Protein AF-A0A934K0S2-F1 (afdb_monomer_lite)

InterPro domains:
  IPR015896 Tetrapyrrole biosynthesis, glutamyl-tRNA reductase, dimerisation domain [PF00745] (64-158)
  IPR036453 Glutamyl tRNA-reductase dimerization domain superfamily [SSF69075] (61-153)

Structure (mmCIF, N/CA/C/O backbone):
data_AF-A0A934K0S2-F1
#
_entry.id   AF-A0A934K0S2-F1
#
loop_
_atom_site.group_PDB
_atom_site.id
_atom_site.type_symbol
_atom_site.label_atom_id
_atom_site.label_alt_id
_atom_site.label_comp_id
_atom_site.label_asym_id
_atom_site.label_entity_id
_atom_site.label_seq_id
_atom_site.pdbx_PDB_ins_code
_atom_site.Cartn_x
_atom_site.Cartn_y
_atom_site.Cartn_z
_atom_site.occupancy
_atom_site.B_iso_or_equiv
_atom_site.auth_seq_id
_atom_site.auth_comp_id
_atom_site.auth_asym_id
_atom_site.auth_atom_id
_atom_site.pdbx_PDB_model_num
ATOM 1 N N . ALA A 1 1 ? 35.661 10.945 -42.249 1.00 83.00 1 ALA A N 1
ATOM 2 C CA . ALA A 1 1 ? 34.841 11.729 -41.299 1.00 83.00 1 ALA A CA 1
ATOM 3 C C . ALA A 1 1 ? 33.508 11.008 -41.119 1.00 83.00 1 ALA A C 1
ATOM 5 O O . ALA A 1 1 ? 33.129 10.305 -42.045 1.00 83.00 1 ALA A O 1
ATOM 6 N N . VAL A 1 2 ? 32.847 11.139 -39.966 1.00 90.00 2 VAL A N 1
ATOM 7 C CA . VAL A 1 2 ? 31.507 10.581 -39.684 1.00 90.00 2 VAL A CA 1
ATOM 8 C C . VAL A 1 2 ? 30.631 11.736 -39.205 1.00 90.00 2 VAL A C 1
ATOM 10 O O . VAL A 1 2 ? 31.098 12.535 -38.392 1.00 90.00 2 VAL A O 1
ATOM 13 N N . ALA A 1 3 ? 29.408 11.851 -39.716 1.00 91.75 3 ALA A N 1
ATOM 14 C CA . ALA A 1 3 ? 28.423 12.797 -39.199 1.00 91.75 3 ALA A CA 1
ATOM 15 C C . ALA A 1 3 ? 27.593 12.124 -38.098 1.00 91.75 3 ALA A C 1
ATOM 17 O O . ALA A 1 3 ? 27.203 10.968 -38.243 1.00 91.75 3 ALA A O 1
ATOM 18 N N . VAL A 1 4 ? 27.330 12.834 -37.000 1.00 93.06 4 VAL A N 1
ATOM 19 C CA . VAL A 1 4 ? 26.515 12.321 -35.890 1.00 93.06 4 VAL A CA 1
ATOM 20 C C . VAL A 1 4 ? 25.289 13.209 -35.729 1.00 93.06 4 VAL A C 1
ATOM 22 O O . VAL A 1 4 ? 25.426 14.389 -35.406 1.00 93.06 4 VAL A O 1
ATOM 25 N N . ALA A 1 5 ? 24.106 12.647 -35.961 1.00 91.75 5 ALA A N 1
ATOM 26 C CA . ALA A 1 5 ? 22.844 13.322 -35.704 1.00 91.75 5 ALA A CA 1
ATOM 27 C C . ALA A 1 5 ? 22.455 13.125 -34.230 1.00 91.75 5 ALA A C 1
ATOM 29 O O . ALA A 1 5 ? 22.412 12.000 -33.733 1.00 91.75 5 ALA A O 1
ATOM 30 N N . LEU A 1 6 ? 22.230 14.233 -33.517 1.00 90.06 6 LEU A N 1
ATOM 31 C CA . LEU A 1 6 ? 21.911 14.239 -32.081 1.00 90.06 6 LEU A CA 1
ATOM 32 C C . LEU A 1 6 ? 20.483 14.724 -31.796 1.00 90.06 6 LEU A C 1
ATOM 34 O O . LEU A 1 6 ? 19.894 14.333 -30.791 1.00 90.06 6 LEU A O 1
ATOM 38 N N . SER A 1 7 ? 19.928 15.580 -32.657 1.00 88.38 7 SER A N 1
ATOM 39 C CA . SER A 1 7 ? 18.577 16.132 -32.537 1.00 88.38 7 SER A CA 1
ATOM 40 C C . SER A 1 7 ? 18.158 16.863 -33.818 1.00 88.38 7 SER A C 1
ATOM 42 O O . SER A 1 7 ? 19.013 17.192 -34.644 1.00 88.38 7 SER A O 1
ATOM 44 N N . ALA A 1 8 ? 16.854 17.167 -33.900 1.00 84.69 8 ALA A N 1
ATOM 45 C CA . ALA A 1 8 ? 16.163 17.904 -34.964 1.00 84.69 8 ALA A CA 1
ATOM 46 C C . ALA A 1 8 ? 16.193 17.225 -36.348 1.00 84.69 8 ALA A C 1
ATOM 48 O O . ALA A 1 8 ? 17.196 16.622 -36.717 1.00 84.69 8 ALA A O 1
ATOM 49 N N . PRO A 1 9 ? 15.105 17.307 -37.132 1.00 83.12 9 PRO A N 1
ATOM 50 C CA . PRO A 1 9 ? 15.057 16.637 -38.419 1.00 83.12 9 PRO A CA 1
ATOM 51 C C . PRO A 1 9 ? 16.017 17.308 -39.408 1.00 83.12 9 PRO A C 1
ATOM 53 O O . PRO A 1 9 ? 16.020 18.527 -39.560 1.00 83.12 9 PRO A O 1
ATOM 56 N N . TRP A 1 10 ? 16.841 16.512 -40.082 1.00 86.62 10 TRP A N 1
ATOM 57 C CA . TRP A 1 10 ? 17.789 16.965 -41.102 1.00 86.62 10 TRP A CA 1
ATOM 58 C C . TRP A 1 10 ? 17.121 16.966 -42.486 1.00 86.62 10 TRP A C 1
ATOM 60 O O . TRP A 1 10 ? 17.553 16.268 -43.408 1.00 86.62 10 TRP A O 1
ATOM 70 N N . GLU A 1 11 ? 16.015 17.701 -42.623 1.00 80.94 11 GLU A N 1
ATOM 71 C CA . GLU A 1 11 ? 15.184 17.702 -43.838 1.00 80.94 11 GLU A CA 1
ATOM 72 C C . GLU A 1 11 ? 15.934 18.259 -45.057 1.00 80.94 11 GLU A C 1
ATOM 74 O O . GLU A 1 11 ? 15.735 17.798 -46.184 1.00 80.94 11 GLU A O 1
ATOM 79 N N . GLU A 1 12 ? 16.871 19.189 -44.844 1.00 77.00 12 GLU A N 1
ATOM 80 C CA . GLU A 1 12 ? 17.641 19.826 -45.916 1.00 77.00 12 GLU A CA 1
ATOM 81 C C . GLU A 1 12 ? 18.621 18.867 -46.620 1.00 77.00 12 GLU A C 1
ATOM 83 O O . GLU A 1 12 ? 19.156 19.188 -47.686 1.00 77.00 12 GLU A O 1
ATOM 88 N N . LEU A 1 13 ? 18.851 17.671 -46.065 1.00 72.88 13 LEU A N 1
ATOM 89 C CA . LEU A 1 13 ? 19.814 16.696 -46.586 1.00 72.88 13 LEU A CA 1
ATOM 90 C C . LEU A 1 13 ? 19.263 15.773 -47.677 1.00 72.88 13 LEU A C 1
ATOM 92 O O . LEU A 1 13 ? 20.045 15.060 -48.312 1.00 72.88 13 LEU A O 1
ATOM 96 N N . GLY A 1 14 ? 17.953 15.813 -47.947 1.00 67.19 14 GLY A N 1
ATOM 97 C CA . GLY A 1 14 ? 17.271 14.939 -48.914 1.00 67.19 14 GLY A CA 1
ATOM 98 C C . GLY A 1 14 ? 17.939 14.849 -50.293 1.00 67.19 14 GLY A C 1
ATOM 99 O O . GLY A 1 14 ? 17.992 13.779 -50.892 1.00 67.19 14 GLY A O 1
ATOM 100 N N . SER A 1 15 ? 18.506 15.953 -50.789 1.00 67.19 15 SER A N 1
ATOM 101 C CA . SER A 1 15 ? 19.149 16.023 -52.114 1.00 67.19 15 SER A CA 1
ATOM 102 C C . SER A 1 15 ? 20.645 15.669 -52.124 1.00 67.19 15 SER A C 1
ATOM 104 O O . SER A 1 15 ? 21.253 15.601 -53.192 1.00 67.19 15 SER A O 1
ATOM 106 N N . GLN A 1 16 ? 21.260 15.456 -50.954 1.00 71.06 16 GLN A N 1
ATOM 107 C CA . GLN A 1 16 ? 22.719 15.378 -50.789 1.00 71.06 16 GLN A CA 1
ATOM 108 C C . GLN A 1 16 ? 23.225 13.992 -50.367 1.00 71.06 16 GLN A C 1
ATOM 110 O O . GLN A 1 16 ? 24.434 13.833 -50.211 1.00 71.06 16 GLN A O 1
ATOM 115 N N . ALA A 1 17 ? 22.349 12.989 -50.222 1.00 67.12 17 ALA A N 1
ATOM 116 C CA . ALA A 1 17 ? 22.684 11.679 -49.649 1.00 67.12 17 ALA A CA 1
ATOM 117 C C . ALA A 1 17 ? 23.948 11.025 -50.248 1.00 67.12 17 ALA A C 1
ATOM 119 O O . ALA A 1 17 ? 24.794 10.545 -49.503 1.00 67.12 17 ALA A O 1
ATOM 120 N N . GLY A 1 18 ? 24.155 11.102 -51.570 1.00 69.00 18 GLY A N 1
ATOM 121 C CA . GLY A 1 18 ? 25.344 10.542 -52.238 1.00 69.00 18 GLY A CA 1
ATOM 122 C C . GLY A 1 18 ? 26.671 11.284 -51.991 1.00 69.00 18 GLY A C 1
ATOM 123 O O . GLY A 1 18 ? 27.707 10.862 -52.498 1.00 69.00 18 GLY A O 1
ATOM 124 N N . ARG A 1 19 ? 26.656 12.409 -51.265 1.00 80.00 19 ARG A N 1
ATOM 125 C CA . ARG A 1 19 ? 27.841 13.218 -50.912 1.00 80.00 19 ARG A CA 1
ATOM 126 C C . ARG A 1 19 ? 28.077 13.292 -49.405 1.00 80.00 19 ARG A C 1
ATOM 128 O O . ARG A 1 19 ? 29.057 13.909 -48.982 1.00 80.00 19 ARG A O 1
ATOM 135 N N . LEU A 1 20 ? 27.180 12.716 -48.605 1.00 84.38 20 LEU A N 1
ATOM 136 C CA . LEU A 1 20 ? 27.322 12.704 -47.158 1.00 84.38 20 LEU A CA 1
ATOM 137 C C . LEU A 1 20 ? 28.401 11.690 -46.748 1.00 84.38 20 LEU A C 1
ATOM 139 O O . LEU A 1 20 ? 28.524 10.633 -47.367 1.00 84.38 20 LEU A O 1
ATOM 143 N N . PRO A 1 21 ? 29.197 11.988 -45.708 1.00 91.06 21 PRO A N 1
ATOM 144 C CA . PRO A 1 21 ? 29.976 10.953 -45.039 1.00 91.06 21 PRO A CA 1
ATOM 145 C C . PRO A 1 21 ? 29.035 9.930 -44.375 1.00 91.06 21 PRO A C 1
ATOM 147 O O . PRO A 1 21 ? 27.853 10.232 -44.201 1.00 91.06 21 PRO A O 1
ATOM 150 N N . PRO A 1 22 ? 29.548 8.775 -43.910 1.00 93.06 22 PRO A N 1
ATOM 151 C CA . PRO A 1 22 ? 28.773 7.875 -43.063 1.00 93.06 22 PRO A CA 1
ATOM 152 C C . PRO A 1 22 ? 28.112 8.618 -41.898 1.00 93.06 22 PRO A C 1
ATOM 154 O O . PRO A 1 22 ? 28.732 9.500 -41.288 1.00 93.06 22 PRO A O 1
ATOM 157 N N . VAL A 1 23 ? 26.860 8.268 -41.604 1.00 92.88 23 VAL A N 1
ATOM 158 C CA . VAL A 1 23 ? 26.008 8.968 -40.636 1.00 92.88 23 VAL A CA 1
ATOM 159 C C . VAL A 1 23 ? 25.606 8.026 -39.510 1.00 92.88 23 VAL A C 1
ATOM 161 O O . VAL A 1 23 ? 25.027 6.969 -39.756 1.00 92.88 23 VAL A O 1
ATOM 164 N N . ALA A 1 24 ? 25.869 8.431 -38.269 1.00 94.06 24 ALA A N 1
ATOM 165 C CA . ALA A 1 24 ? 25.317 7.795 -37.081 1.00 94.06 24 ALA A CA 1
ATOM 166 C C . ALA A 1 24 ? 24.179 8.651 -36.512 1.00 94.06 24 ALA A C 1
ATOM 168 O O . ALA A 1 24 ? 24.398 9.818 -36.190 1.00 94.06 24 ALA A O 1
ATOM 169 N N . ASP A 1 25 ? 22.981 8.090 -36.373 1.00 93.81 25 ASP A N 1
ATOM 170 C CA . ASP A 1 25 ? 21.845 8.777 -35.754 1.00 93.81 25 ASP A CA 1
ATOM 171 C C . ASP A 1 25 ? 21.639 8.274 -34.319 1.00 93.81 25 ASP A C 1
ATOM 173 O O . ASP A 1 25 ? 21.303 7.108 -34.101 1.00 93.81 25 ASP A O 1
ATOM 177 N N . LEU A 1 26 ? 21.882 9.159 -33.345 1.00 92.62 26 LEU A N 1
ATOM 178 C CA . LEU A 1 26 ? 21.748 8.915 -31.904 1.00 92.62 26 LEU A CA 1
ATOM 179 C C . LEU A 1 26 ? 20.522 9.611 -31.295 1.00 92.62 26 LEU A C 1
ATOM 181 O O . LEU A 1 26 ? 20.430 9.739 -30.072 1.00 92.62 26 LEU A O 1
ATOM 185 N N . SER A 1 27 ? 19.603 10.103 -32.122 1.00 91.94 27 SER A N 1
ATOM 186 C CA . SER A 1 27 ? 18.439 10.863 -31.671 1.00 91.94 27 SER A CA 1
ATOM 187 C C . SER A 1 27 ? 17.199 9.990 -31.434 1.00 91.94 27 SER A C 1
ATOM 189 O O . SER A 1 27 ? 17.020 8.928 -32.031 1.00 91.94 27 SER A O 1
ATOM 191 N N . SER A 1 28 ? 16.327 10.446 -30.531 1.00 89.75 28 SER A N 1
ATOM 192 C CA . SER A 1 28 ? 14.998 9.875 -30.299 1.00 89.75 28 SER A CA 1
ATOM 193 C C . SER A 1 28 ? 13.995 11.019 -30.092 1.00 89.75 28 SER A C 1
ATOM 195 O O . SER A 1 28 ? 14.102 11.728 -29.084 1.00 89.75 28 SER A O 1
ATOM 197 N N . PRO A 1 29 ? 13.051 11.255 -31.030 1.00 90.19 29 PRO A N 1
ATOM 198 C CA . PRO A 1 29 ? 12.845 10.538 -32.300 1.00 90.19 29 PRO A CA 1
ATOM 199 C C . PRO A 1 29 ? 13.988 10.759 -33.310 1.00 90.19 29 PRO A C 1
ATOM 201 O O . PRO A 1 29 ? 14.761 11.700 -33.152 1.00 90.19 29 PRO A O 1
ATOM 204 N N . ALA A 1 30 ? 14.069 9.901 -34.337 1.00 91.38 30 ALA A N 1
ATOM 205 C CA . ALA A 1 30 ? 15.118 9.947 -35.360 1.00 91.38 30 ALA A CA 1
ATOM 206 C C . ALA A 1 30 ? 15.170 11.303 -36.090 1.00 91.38 30 ALA A C 1
ATOM 208 O O . ALA A 1 30 ? 14.145 11.852 -36.500 1.00 91.38 30 ALA A O 1
ATOM 209 N N . ALA A 1 31 ? 16.383 11.815 -36.261 1.00 93.12 31 ALA A N 1
ATOM 210 C CA . ALA A 1 31 ? 16.706 13.098 -36.865 1.00 93.12 31 ALA A CA 1
ATOM 211 C C . ALA A 1 31 ? 16.935 12.947 -38.369 1.00 93.12 31 ALA A C 1
ATOM 213 O O . ALA A 1 31 ? 16.616 13.848 -39.141 1.00 93.12 31 ALA A O 1
ATOM 214 N N . VAL A 1 32 ? 17.476 11.811 -38.810 1.00 91.56 32 VAL A N 1
ATOM 215 C CA . VAL A 1 32 ? 17.698 11.545 -40.232 1.00 91.56 32 VAL A CA 1
ATOM 216 C C . VAL A 1 32 ? 16.401 11.019 -40.859 1.00 91.56 32 VAL A C 1
ATOM 218 O O . VAL A 1 32 ? 15.924 9.955 -40.456 1.00 91.56 32 VAL A O 1
ATOM 221 N N . PRO A 1 33 ? 15.824 11.709 -41.863 1.00 90.62 33 PRO A N 1
ATOM 222 C CA . PRO A 1 33 ? 14.613 11.238 -42.531 1.00 90.62 33 PRO A CA 1
ATOM 223 C C . PRO A 1 33 ? 14.815 9.875 -43.211 1.00 90.62 33 PRO A C 1
ATOM 225 O O . PRO A 1 33 ? 15.877 9.621 -43.781 1.00 90.62 33 PRO A O 1
ATOM 228 N N . GLU A 1 34 ? 13.776 9.032 -43.237 1.00 90.00 34 GLU A N 1
ATOM 229 C CA . GLU A 1 34 ? 13.808 7.695 -43.864 1.00 90.00 34 GLU A CA 1
ATOM 230 C C . GLU A 1 34 ? 14.349 7.703 -45.311 1.00 90.00 34 GLU A C 1
ATOM 232 O O . GLU A 1 34 ? 15.208 6.876 -45.620 1.00 90.00 34 GLU A O 1
ATOM 237 N N . PRO A 1 35 ? 13.969 8.648 -46.199 1.00 89.44 35 PRO A N 1
ATOM 238 C CA . PRO A 1 35 ? 14.525 8.669 -47.553 1.00 89.44 35 PRO A CA 1
ATOM 239 C C . PRO A 1 35 ? 16.046 8.879 -47.578 1.00 89.44 35 PRO A C 1
ATOM 241 O O . PRO A 1 35 ? 16.729 8.360 -48.460 1.00 89.44 35 PRO A O 1
ATOM 244 N N . VAL A 1 36 ? 16.587 9.628 -46.610 1.00 89.31 36 VAL A N 1
ATOM 245 C CA . VAL A 1 36 ? 18.025 9.907 -46.494 1.00 89.31 36 VAL A CA 1
ATOM 246 C C . VAL A 1 36 ? 18.757 8.698 -45.919 1.00 89.31 36 VAL A C 1
ATOM 248 O O . VAL A 1 36 ? 19.786 8.302 -46.463 1.00 89.31 36 VAL A O 1
ATOM 251 N N . SER A 1 37 ? 18.227 8.075 -44.863 1.00 90.00 37 SER A N 1
ATOM 252 C CA . SER A 1 37 ? 18.841 6.879 -44.273 1.00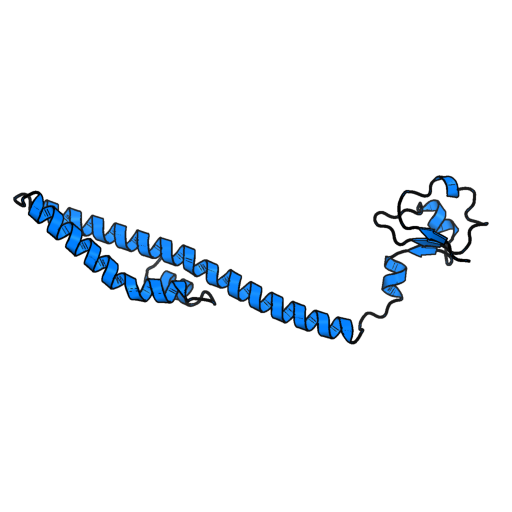 90.00 37 SER A CA 1
ATOM 253 C C . SER A 1 37 ? 18.804 5.682 -45.228 1.00 90.00 37 SER A C 1
ATOM 255 O O . SER A 1 37 ? 19.804 4.976 -45.357 1.00 90.00 37 SER A O 1
ATOM 257 N N . ALA A 1 38 ? 17.715 5.503 -45.982 1.00 89.75 38 ALA A N 1
ATOM 258 C CA . ALA A 1 38 ? 17.610 4.480 -47.021 1.00 89.75 38 ALA A CA 1
ATOM 259 C C . ALA A 1 38 ? 18.625 4.695 -48.156 1.00 89.75 38 ALA A C 1
ATOM 261 O O . ALA A 1 38 ? 19.243 3.736 -48.618 1.00 89.75 38 ALA A O 1
ATOM 262 N N . ALA A 1 39 ? 18.834 5.947 -48.581 1.00 89.56 39 ALA A N 1
ATOM 263 C CA . ALA A 1 39 ? 19.814 6.288 -49.612 1.00 89.56 39 ALA A CA 1
ATOM 264 C C . ALA A 1 39 ? 21.270 6.081 -49.155 1.00 89.56 39 ALA A C 1
ATOM 266 O O . ALA A 1 39 ? 22.122 5.745 -49.975 1.00 89.56 39 ALA A O 1
ATOM 267 N N . LEU A 1 40 ? 21.552 6.260 -47.862 1.00 89.81 40 LEU A N 1
ATOM 268 C CA . LEU A 1 40 ? 22.861 5.984 -47.258 1.00 89.81 40 LEU A CA 1
ATOM 269 C C . LEU A 1 40 ? 23.136 4.479 -47.098 1.00 89.81 40 LEU A C 1
ATOM 271 O O . LEU A 1 40 ? 24.292 4.059 -47.111 1.00 89.81 40 LEU A O 1
ATOM 275 N N . GLY A 1 41 ? 22.098 3.650 -46.958 1.00 89.75 41 GLY A N 1
ATOM 276 C CA . GLY A 1 41 ? 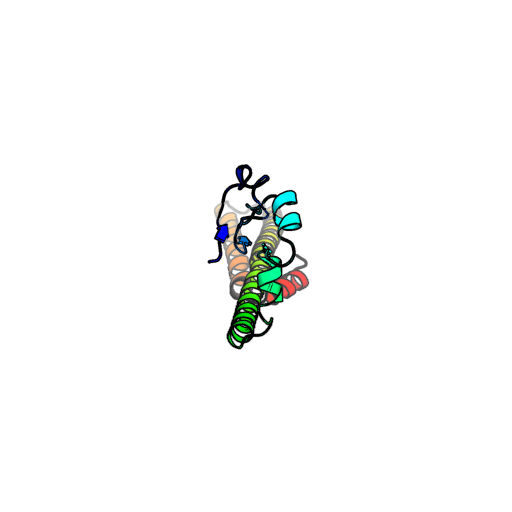22.227 2.194 -46.898 1.00 89.75 41 GLY A CA 1
ATOM 277 C C 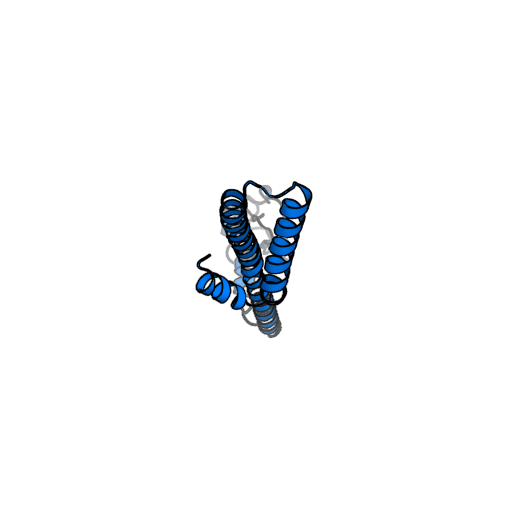. GLY A 1 41 ? 23.205 1.728 -45.812 1.00 89.75 41 GLY A C 1
ATOM 278 O O . GLY A 1 41 ? 22.991 1.966 -44.626 1.00 89.75 41 GLY A O 1
ATOM 279 N N . GLY A 1 42 ? 24.291 1.057 -46.215 1.00 89.06 42 GLY A N 1
ATOM 280 C CA . GLY A 1 42 ? 25.315 0.536 -45.297 1.00 89.06 42 GLY A CA 1
ATOM 281 C C . GLY A 1 42 ? 26.151 1.604 -44.576 1.00 89.06 42 GLY A C 1
ATOM 282 O O . GLY A 1 42 ? 26.808 1.279 -43.586 1.00 89.06 42 GLY A O 1
ATOM 283 N N . ASP A 1 43 ? 26.101 2.856 -45.040 1.00 91.88 43 ASP A N 1
ATOM 284 C CA . ASP A 1 43 ? 26.790 4.001 -44.435 1.00 91.88 43 ASP A CA 1
ATOM 285 C C . ASP A 1 43 ? 25.934 4.724 -43.379 1.00 91.88 43 ASP A C 1
ATOM 287 O O . ASP A 1 43 ? 26.385 5.699 -42.773 1.00 91.88 43 ASP A O 1
ATOM 291 N N . PHE A 1 44 ? 24.714 4.243 -43.124 1.00 92.69 44 PHE A N 1
ATOM 292 C CA . PHE A 1 44 ? 23.850 4.719 -42.050 1.00 92.69 44 PHE A CA 1
ATOM 293 C C . PHE A 1 44 ? 23.869 3.774 -40.843 1.00 92.69 44 PHE A C 1
ATOM 295 O O . PHE A 1 44 ? 23.826 2.550 -40.979 1.00 92.69 44 PHE A O 1
ATOM 302 N N . LEU A 1 45 ? 23.888 4.345 -39.638 1.00 94.06 45 LEU A N 1
ATOM 303 C CA . LEU A 1 45 ? 23.839 3.595 -38.389 1.00 94.06 45 LEU A CA 1
ATOM 304 C C . LEU A 1 45 ? 22.959 4.301 -37.345 1.00 94.06 45 LEU A C 1
ATOM 306 O O . LEU A 1 45 ? 23.386 5.260 -36.711 1.00 94.06 45 LEU A O 1
ATOM 310 N N . GLY A 1 46 ? 21.740 3.805 -37.137 1.00 93.06 46 GLY A N 1
ATOM 311 C CA . GLY A 1 46 ? 20.861 4.275 -36.058 1.00 93.06 46 GLY A CA 1
ATOM 312 C C . GLY A 1 46 ? 21.161 3.638 -34.693 1.00 93.06 46 GLY A C 1
ATOM 313 O O . GLY A 1 46 ? 21.946 2.689 -34.598 1.00 93.06 46 GLY A O 1
ATOM 314 N N . ILE A 1 47 ? 20.471 4.115 -33.648 1.00 88.94 47 ILE A N 1
ATOM 315 C CA . ILE A 1 47 ? 20.536 3.589 -32.267 1.00 88.94 47 ILE A CA 1
ATOM 316 C C . ILE A 1 47 ? 20.348 2.065 -32.221 1.00 88.94 47 ILE A C 1
ATOM 318 O O . ILE A 1 47 ? 21.152 1.372 -31.598 1.00 88.94 47 ILE A O 1
ATOM 322 N N . ASP A 1 48 ? 19.346 1.519 -32.913 1.00 88.00 48 ASP A N 1
ATOM 323 C CA . ASP A 1 48 ? 19.085 0.070 -32.910 1.00 88.00 48 ASP A CA 1
ATOM 324 C C . ASP A 1 48 ? 20.229 -0.723 -33.562 1.00 88.00 48 ASP A C 1
ATOM 326 O O . ASP A 1 48 ? 20.629 -1.786 -33.083 1.00 88.00 48 ASP A O 1
ATOM 330 N N . GLY A 1 49 ? 20.821 -0.174 -34.627 1.00 89.06 49 GLY A N 1
ATOM 331 C CA . GLY A 1 49 ? 21.994 -0.754 -35.280 1.00 89.06 49 GLY A CA 1
ATOM 332 C C . GLY A 1 49 ? 23.246 -0.704 -34.397 1.00 89.06 49 GLY A C 1
ATOM 333 O O . GLY A 1 49 ? 24.050 -1.637 -34.410 1.00 89.06 49 GLY A O 1
ATOM 334 N N . LEU A 1 50 ? 23.407 0.356 -33.597 1.00 86.06 50 LEU A N 1
ATOM 335 C CA . LEU A 1 50 ? 24.455 0.452 -32.572 1.00 86.06 50 LEU A CA 1
ATOM 336 C C . LEU A 1 50 ? 24.252 -0.565 -31.456 1.00 86.06 50 LEU A C 1
ATOM 338 O O . LEU A 1 50 ? 25.219 -1.199 -31.023 1.00 86.06 50 LEU A O 1
ATOM 342 N N . TYR A 1 51 ? 23.008 -0.742 -31.015 1.00 84.00 51 TYR A N 1
ATOM 343 C CA . TYR A 1 51 ? 22.660 -1.723 -30.001 1.00 84.00 51 TYR A CA 1
ATOM 344 C C . TYR A 1 51 ? 22.975 -3.142 -30.483 1.00 84.00 51 TYR A C 1
ATOM 346 O O . TYR A 1 51 ? 23.697 -3.857 -29.802 1.00 84.00 51 TYR A O 1
ATOM 354 N N . GLY A 1 52 ? 22.565 -3.519 -31.700 1.00 84.81 52 GLY A N 1
ATOM 355 C CA . GLY A 1 52 ? 22.850 -4.849 -32.258 1.00 84.81 52 GLY A CA 1
ATOM 356 C C . GLY A 1 52 ? 24.342 -5.160 -32.459 1.00 84.81 52 GLY A C 1
ATOM 357 O O . GLY A 1 52 ? 24.725 -6.326 -32.530 1.00 84.81 52 GLY A O 1
ATOM 358 N N . ARG A 1 53 ? 25.199 -4.131 -32.541 1.00 82.88 53 ARG A N 1
ATOM 359 C CA . ARG A 1 53 ? 26.667 -4.267 -32.617 1.00 82.88 53 ARG A CA 1
ATOM 360 C C . ARG A 1 53 ? 27.344 -4.303 -31.249 1.00 82.88 53 ARG A C 1
ATOM 362 O O . ARG A 1 53 ? 28.453 -4.820 -31.127 1.00 82.88 53 ARG A O 1
ATOM 369 N N . SER A 1 54 ? 26.699 -3.741 -30.235 1.00 75.00 54 SER A N 1
ATOM 370 C CA . SER A 1 54 ? 27.149 -3.802 -28.851 1.00 75.00 54 SER A CA 1
ATOM 371 C C . SER A 1 54 ? 26.769 -5.173 -28.295 1.00 75.00 54 SER A C 1
ATOM 373 O O . SER A 1 54 ? 25.592 -5.470 -28.132 1.00 75.00 54 SER A O 1
ATOM 375 N N . GLY A 1 55 ? 27.747 -6.049 -28.047 1.00 69.81 55 GLY A N 1
ATOM 376 C CA . GLY A 1 55 ? 27.468 -7.366 -27.462 1.00 69.81 55 GLY A CA 1
ATOM 377 C C . GLY A 1 55 ? 26.623 -7.250 -26.183 1.00 69.81 55 GLY A C 1
ATOM 378 O O . GLY A 1 55 ? 26.830 -6.337 -25.383 1.00 69.81 55 GLY A O 1
ATOM 379 N N . SER A 1 56 ? 25.663 -8.162 -26.006 1.00 67.06 56 SER A N 1
ATOM 380 C CA . SER A 1 56 ? 24.606 -8.050 -24.989 1.00 67.06 56 SER A CA 1
ATOM 381 C C . SER A 1 56 ? 25.078 -8.252 -23.547 1.00 67.06 56 SER A C 1
ATOM 383 O O . SER A 1 56 ? 24.387 -7.844 -22.618 1.00 67.06 56 SER A O 1
ATOM 385 N N . GLU A 1 57 ? 26.242 -8.865 -23.334 1.00 69.19 57 GLU A N 1
ATOM 386 C CA . GLU A 1 57 ? 26.679 -9.295 -22.005 1.00 69.19 57 GLU A CA 1
ATOM 387 C C . GLU A 1 57 ? 28.078 -8.793 -21.683 1.00 69.19 57 GLU A C 1
ATOM 389 O O . GLU A 1 57 ? 29.101 -9.437 -21.913 1.00 69.19 57 GLU A O 1
ATOM 394 N N . THR A 1 58 ? 28.124 -7.608 -21.100 1.00 82.00 58 THR A N 1
ATOM 395 C CA . THR A 1 58 ? 29.319 -7.147 -20.411 1.00 82.00 58 THR A CA 1
ATOM 396 C C . THR A 1 58 ? 29.294 -7.643 -18.957 1.00 82.00 58 THR A C 1
ATOM 398 O O . THR A 1 58 ? 28.226 -7.764 -18.349 1.00 82.00 58 THR A O 1
ATOM 401 N N . PRO A 1 59 ? 30.457 -7.826 -18.308 1.00 86.81 59 PRO A N 1
ATOM 402 C CA . PRO A 1 59 ? 30.510 -8.070 -16.865 1.00 86.81 59 PRO A CA 1
ATOM 403 C C . PRO A 1 59 ? 29.847 -6.959 -16.030 1.00 86.81 59 PRO A C 1
ATOM 405 O O . PRO A 1 59 ? 29.461 -7.178 -14.883 1.00 86.81 59 PRO A O 1
ATOM 408 N N . TRP A 1 60 ? 29.726 -5.742 -16.578 1.00 87.00 60 TRP A N 1
ATOM 409 C CA . TRP A 1 60 ? 28.980 -4.667 -15.927 1.00 87.00 60 TRP A CA 1
ATOM 410 C C . TRP A 1 60 ? 27.469 -4.925 -15.982 1.00 87.00 60 TRP A C 1
ATOM 412 O O . TRP A 1 60 ? 26.818 -4.737 -14.960 1.00 87.00 60 TRP A O 1
ATOM 422 N N . ALA A 1 61 ? 26.933 -5.396 -17.115 1.00 86.81 61 ALA A N 1
ATOM 423 C CA . ALA A 1 61 ? 25.504 -5.642 -17.295 1.00 86.81 61 ALA A CA 1
ATOM 424 C C . ALA A 1 61 ? 25.014 -6.748 -16.358 1.00 86.81 61 ALA A C 1
ATOM 426 O O . ALA A 1 61 ? 23.994 -6.583 -15.698 1.00 86.81 61 ALA A O 1
ATOM 427 N N . VAL A 1 62 ? 25.802 -7.818 -16.203 1.00 89.12 62 VAL A N 1
ATOM 428 C CA . VAL A 1 62 ? 25.506 -8.904 -15.252 1.00 89.12 62 VAL A CA 1
ATOM 429 C C . VAL A 1 62 ? 25.454 -8.386 -13.811 1.00 89.12 62 VAL A C 1
ATOM 431 O O . VAL A 1 62 ? 24.517 -8.684 -13.075 1.00 89.12 62 VAL A O 1
ATOM 434 N N . ARG A 1 63 ? 26.432 -7.565 -13.399 1.00 91.69 63 ARG A N 1
ATOM 435 C CA . ARG A 1 63 ? 26.440 -6.970 -12.050 1.00 91.69 63 ARG A CA 1
ATOM 436 C C . ARG A 1 63 ? 25.282 -5.999 -11.832 1.00 91.69 63 ARG A C 1
ATOM 438 O O . ARG A 1 63 ? 24.687 -6.005 -10.761 1.00 91.69 63 ARG A O 1
ATOM 445 N N . ALA A 1 64 ? 24.960 -5.182 -12.833 1.00 91.81 64 ALA A N 1
ATOM 446 C CA . ALA A 1 64 ? 23.830 -4.262 -12.771 1.00 91.81 64 ALA A CA 1
ATOM 447 C C . ALA A 1 64 ? 22.499 -5.019 -12.655 1.00 91.81 64 ALA A C 1
ATOM 449 O O . ALA A 1 64 ? 21.673 -4.656 -11.826 1.00 91.81 64 ALA A O 1
ATOM 450 N N . ALA A 1 65 ? 22.319 -6.101 -13.418 1.00 91.75 65 ALA A N 1
ATOM 451 C CA . ALA A 1 65 ? 21.132 -6.946 -13.337 1.00 91.75 65 ALA A CA 1
ATOM 452 C C . ALA A 1 65 ? 20.956 -7.561 -11.939 1.00 91.75 65 ALA A C 1
ATOM 454 O O . ALA A 1 65 ? 19.854 -7.530 -11.401 1.00 91.75 65 ALA A O 1
ATOM 455 N N . ALA A 1 66 ? 22.038 -8.043 -11.317 1.00 94.38 66 ALA A N 1
ATOM 456 C CA . ALA A 1 66 ? 21.983 -8.588 -9.958 1.00 94.38 66 ALA A CA 1
ATOM 457 C C . ALA A 1 66 ? 21.541 -7.541 -8.915 1.00 94.38 66 ALA A C 1
ATOM 459 O O . ALA A 1 66 ? 20.696 -7.834 -8.076 1.00 94.38 66 ALA A O 1
ATOM 460 N N . LEU A 1 67 ? 22.059 -6.309 -9.006 1.00 95.50 67 LEU A N 1
ATOM 461 C CA . LEU A 1 67 ? 21.659 -5.199 -8.128 1.00 95.50 67 LEU A CA 1
ATOM 462 C C . LEU A 1 67 ? 20.195 -4.785 -8.332 1.00 95.50 67 LEU A C 1
ATOM 464 O O . LEU A 1 67 ? 19.506 -4.440 -7.372 1.00 95.50 67 LEU A O 1
ATOM 468 N N . VAL A 1 68 ? 19.721 -4.799 -9.582 1.00 96.00 68 VAL A N 1
ATOM 469 C CA . VAL A 1 68 ? 18.315 -4.516 -9.903 1.00 96.00 68 VAL A CA 1
ATOM 470 C C . VAL A 1 68 ? 17.407 -5.580 -9.298 1.00 96.00 68 VAL A C 1
ATOM 472 O O . VAL A 1 68 ? 16.398 -5.220 -8.702 1.00 96.00 68 VAL A O 1
ATOM 475 N N . GLU A 1 69 ? 17.770 -6.858 -9.402 1.00 95.88 69 GLU A N 1
ATOM 476 C CA . GLU A 1 69 ? 16.991 -7.961 -8.830 1.00 95.88 69 GLU A CA 1
ATOM 477 C C . GLU A 1 69 ? 16.917 -7.871 -7.297 1.00 95.88 69 GLU A C 1
ATOM 479 O O . GLU A 1 69 ? 15.835 -7.965 -6.721 1.00 95.88 69 GLU A O 1
ATOM 484 N N . GLU A 1 70 ? 18.046 -7.601 -6.635 1.00 94.81 70 GLU A N 1
ATOM 485 C CA . GLU A 1 70 ? 18.102 -7.361 -5.187 1.00 94.81 70 GLU A CA 1
ATOM 486 C C . GLU A 1 70 ? 17.174 -6.206 -4.775 1.00 94.81 70 GLU A C 1
ATOM 488 O O . GLU A 1 70 ? 16.287 -6.377 -3.935 1.00 94.81 70 GLU A O 1
ATOM 493 N N . SER A 1 71 ? 17.302 -5.056 -5.444 1.00 93.00 71 SER A N 1
ATOM 494 C CA . SER A 1 71 ? 16.486 -3.865 -5.170 1.00 93.00 71 SER A CA 1
ATOM 495 C C . SER A 1 71 ? 14.996 -4.102 -5.450 1.00 93.00 71 SER A C 1
ATOM 497 O O . SER A 1 71 ? 14.128 -3.595 -4.735 1.00 93.00 71 SER A O 1
ATOM 499 N N . ALA A 1 72 ? 14.676 -4.870 -6.494 1.00 94.25 72 ALA A N 1
ATOM 500 C CA . ALA A 1 72 ? 13.306 -5.243 -6.828 1.00 94.25 72 ALA A CA 1
ATOM 501 C C . ALA A 1 72 ? 12.697 -6.148 -5.748 1.00 94.25 72 ALA A C 1
ATOM 503 O O . ALA A 1 72 ? 11.540 -5.944 -5.371 1.00 94.25 72 ALA A O 1
ATOM 504 N N . GLY A 1 73 ? 13.474 -7.090 -5.205 1.00 88.94 73 GLY A N 1
ATOM 505 C CA . GLY A 1 73 ? 13.076 -7.934 -4.079 1.00 88.94 73 GLY A CA 1
ATOM 506 C C . GLY A 1 73 ? 12.786 -7.129 -2.810 1.00 88.94 73 GLY A C 1
ATOM 507 O O . GLY A 1 73 ? 11.729 -7.300 -2.198 1.00 88.94 73 GLY A O 1
ATOM 508 N N . GLU A 1 74 ? 13.670 -6.194 -2.450 1.00 84.44 74 GLU A N 1
ATOM 509 C CA . GLU A 1 74 ? 13.458 -5.280 -1.318 1.00 84.44 74 GLU A CA 1
ATOM 510 C C . GLU A 1 74 ? 12.184 -4.443 -1.487 1.00 84.44 74 GLU A C 1
ATOM 512 O O . GLU A 1 74 ? 11.366 -4.333 -0.566 1.00 84.44 74 GLU A O 1
ATOM 517 N N . TYR A 1 75 ? 11.978 -3.886 -2.684 1.00 80.81 75 TYR A N 1
ATOM 518 C CA . TYR A 1 75 ? 10.789 -3.102 -3.001 1.00 80.81 75 TYR A CA 1
ATOM 519 C C . TYR A 1 75 ? 9.507 -3.940 -2.932 1.00 80.81 75 TYR A C 1
ATOM 521 O O . TYR A 1 75 ? 8.504 -3.484 -2.378 1.00 80.81 75 TYR A O 1
ATOM 529 N N . ALA A 1 76 ? 9.529 -5.164 -3.464 1.00 83.25 76 ALA A N 1
ATOM 530 C CA . ALA A 1 76 ? 8.393 -6.077 -3.414 1.00 83.25 76 ALA A CA 1
ATOM 531 C C . ALA A 1 76 ? 8.023 -6.438 -1.967 1.00 83.25 76 ALA A C 1
ATOM 533 O O . ALA A 1 76 ? 6.843 -6.392 -1.614 1.00 83.25 76 ALA A O 1
ATOM 534 N N . GLY A 1 77 ? 9.019 -6.710 -1.116 1.00 76.19 77 GLY A N 1
ATOM 535 C CA . GLY A 1 77 ? 8.813 -6.921 0.319 1.00 76.19 77 GLY A CA 1
ATOM 536 C C . GLY A 1 77 ? 8.180 -5.700 0.987 1.00 76.19 77 GLY A C 1
ATOM 537 O O . GLY A 1 77 ? 7.114 -5.795 1.593 1.00 76.19 77 GLY A O 1
ATOM 538 N N . TRP A 1 78 ? 8.759 -4.515 0.785 1.00 78.06 78 TRP A N 1
ATOM 539 C CA . TRP A 1 78 ? 8.198 -3.265 1.303 1.00 78.06 78 TRP A CA 1
ATOM 540 C C . TRP A 1 78 ? 6.751 -3.012 0.841 1.00 78.06 78 TRP A C 1
ATOM 542 O O . TRP A 1 78 ? 5.911 -2.554 1.624 1.00 78.06 78 TRP A O 1
ATOM 552 N N . LEU A 1 79 ? 6.435 -3.318 -0.420 1.00 75.38 79 LEU A N 1
ATOM 553 C CA . LEU A 1 79 ? 5.086 -3.185 -0.962 1.00 75.38 79 LEU A CA 1
ATOM 554 C C . LEU A 1 79 ? 4.115 -4.172 -0.295 1.00 75.38 79 LEU A C 1
ATOM 556 O O . LEU A 1 79 ? 2.990 -3.782 0.025 1.00 75.38 79 LEU A O 1
ATOM 560 N N . ALA A 1 80 ? 4.546 -5.411 -0.039 1.00 70.69 80 ALA A N 1
ATOM 561 C CA . ALA A 1 80 ? 3.748 -6.432 0.641 1.00 70.69 80 ALA A CA 1
ATOM 562 C C . ALA A 1 80 ? 3.394 -6.026 2.083 1.00 70.69 80 ALA A C 1
ATOM 564 O O . ALA A 1 80 ? 2.225 -6.115 2.475 1.00 70.69 80 ALA A O 1
ATOM 565 N N . GLY A 1 81 ? 4.347 -5.450 2.827 1.00 70.25 81 GLY A N 1
ATOM 566 C CA . GLY A 1 81 ? 4.116 -4.918 4.178 1.00 70.25 81 GLY A CA 1
ATOM 567 C C . GLY A 1 81 ? 3.042 -3.816 4.257 1.00 70.25 81 GLY A C 1
ATOM 568 O O . GLY A 1 81 ? 2.434 -3.589 5.305 1.00 70.25 81 GLY A O 1
ATOM 569 N N . ARG A 1 82 ? 2.692 -3.151 3.141 1.00 69.56 82 ARG A N 1
ATOM 570 C CA . ARG A 1 82 ? 1.558 -2.202 3.122 1.00 69.56 82 ARG A CA 1
ATOM 571 C C . ARG A 1 82 ? 0.197 -2.879 3.322 1.00 69.56 82 ARG A C 1
ATOM 573 O O . ARG A 1 82 ? -0.732 -2.217 3.796 1.00 69.56 82 ARG A O 1
ATOM 580 N N . GLY A 1 83 ? 0.056 -4.171 3.009 1.00 70.31 83 GLY A N 1
ATOM 581 C CA . GLY A 1 83 ? -1.179 -4.933 3.245 1.00 70.31 83 GLY A CA 1
ATOM 582 C C . GLY A 1 83 ? -1.590 -4.969 4.723 1.00 70.31 83 GLY A C 1
ATOM 583 O O . GLY A 1 83 ? -2.781 -5.004 5.064 1.00 70.31 83 GLY A O 1
ATOM 584 N N . SER A 1 84 ? -0.612 -4.857 5.615 1.00 78.19 84 SER A N 1
ATOM 585 C CA . SER A 1 84 ? -0.791 -4.903 7.064 1.00 78.19 84 SER A CA 1
ATOM 586 C C . SER A 1 84 ? -1.431 -3.621 7.599 1.00 78.19 84 SER A C 1
ATOM 588 O O . SER A 1 84 ? -2.196 -3.679 8.558 1.00 78.19 84 SER A O 1
ATOM 590 N N . VAL A 1 85 ? -1.262 -2.477 6.920 1.00 80.88 85 VAL A N 1
ATOM 591 C CA . VAL A 1 85 ? -1.918 -1.204 7.286 1.00 80.88 85 VAL A CA 1
ATOM 592 C C . VAL A 1 85 ? -3.433 -1.263 7.075 1.00 80.88 85 VAL A C 1
ATOM 594 O O . VAL A 1 85 ? -4.195 -0.815 7.935 1.00 80.88 85 VAL A O 1
ATOM 597 N N . LEU A 1 86 ? -3.892 -1.817 5.947 1.00 84.38 86 LEU A N 1
ATOM 598 C CA . LEU A 1 86 ? -5.328 -1.990 5.690 1.00 84.3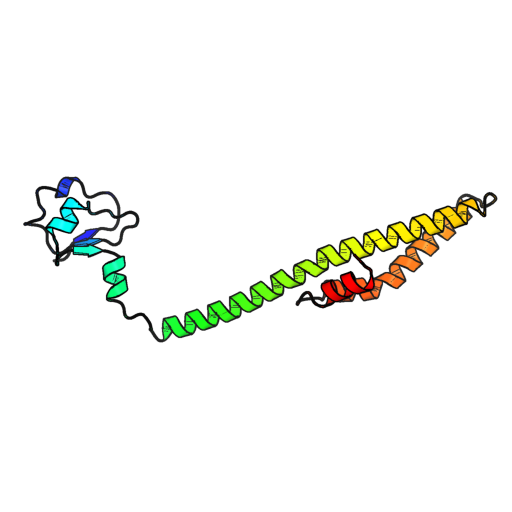8 86 LEU A CA 1
ATOM 599 C C . LEU A 1 86 ? -5.943 -2.980 6.682 1.00 84.38 86 LEU A C 1
ATOM 601 O O . LEU A 1 86 ? -7.001 -2.713 7.251 1.00 84.38 86 LEU A O 1
ATOM 605 N N . THR A 1 87 ? -5.232 -4.075 6.949 1.00 89.69 87 THR A N 1
ATOM 606 C CA . THR A 1 87 ? -5.640 -5.085 7.932 1.00 89.69 87 THR A CA 1
ATOM 607 C C . THR A 1 87 ? -5.732 -4.500 9.343 1.00 89.69 87 THR A C 1
ATOM 609 O O . THR A 1 87 ? -6.704 -4.743 10.055 1.00 89.69 87 THR A O 1
ATOM 612 N N . LEU A 1 88 ? -4.763 -3.668 9.730 1.00 89.31 88 LEU A N 1
ATOM 613 C CA . LEU A 1 88 ? -4.736 -2.968 11.010 1.00 89.31 88 LEU A CA 1
ATOM 614 C C . LEU A 1 88 ? -5.981 -2.091 11.195 1.00 89.31 88 LEU A C 1
ATOM 616 O O . LEU A 1 88 ? -6.639 -2.167 12.233 1.00 89.31 88 LEU A O 1
ATOM 620 N N . ARG A 1 89 ? -6.343 -1.301 10.175 1.00 88.94 89 ARG A N 1
ATOM 621 C CA . ARG A 1 89 ? -7.546 -0.452 10.212 1.00 88.94 89 ARG A CA 1
ATOM 622 C C . ARG A 1 89 ? -8.824 -1.280 10.324 1.00 88.94 89 ARG A C 1
ATOM 624 O O . ARG A 1 89 ? -9.691 -0.947 11.129 1.00 88.94 89 ARG A O 1
ATOM 631 N N . ALA A 1 90 ? -8.929 -2.360 9.550 1.00 92.19 90 ALA A N 1
ATOM 632 C CA . ALA A 1 90 ? -10.086 -3.251 9.586 1.00 92.19 90 ALA A CA 1
ATOM 633 C C . ALA A 1 90 ? -10.248 -3.914 10.966 1.00 92.19 90 ALA A C 1
ATOM 635 O O . ALA A 1 90 ? -11.353 -3.951 11.509 1.00 92.19 90 ALA A O 1
ATOM 636 N N . LEU A 1 91 ? -9.145 -4.358 11.578 1.00 93.69 91 LEU A N 1
ATOM 637 C CA . LEU A 1 91 ? -9.149 -4.951 12.914 1.00 93.69 91 LEU A CA 1
ATOM 638 C C . LEU A 1 91 ? -9.633 -3.962 13.983 1.00 93.69 91 LEU A C 1
ATOM 640 O O . LEU A 1 91 ? -10.493 -4.312 14.794 1.00 93.69 91 LEU A O 1
ATOM 644 N N . GLN A 1 92 ? -9.116 -2.728 13.967 1.00 93.19 92 GLN A N 1
ATOM 645 C CA . GLN A 1 92 ? -9.542 -1.674 14.893 1.00 93.19 92 GLN A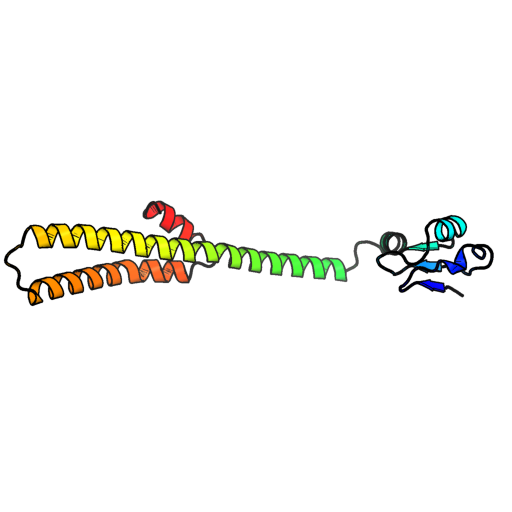 CA 1
ATOM 646 C C . GLN A 1 92 ? -11.035 -1.361 14.738 1.00 93.19 92 GLN A C 1
ATOM 648 O O . GLN A 1 92 ? -11.758 -1.323 15.733 1.00 93.19 92 GLN A O 1
ATOM 653 N N . ALA A 1 93 ? -11.513 -1.208 13.499 1.00 94.62 93 ALA A N 1
ATOM 654 C CA . ALA A 1 93 ? -12.920 -0.930 13.220 1.00 94.62 93 ALA A CA 1
ATOM 655 C C . ALA A 1 93 ? -13.842 -2.062 13.703 1.00 94.62 93 ALA A C 1
ATOM 657 O O . ALA A 1 93 ? -14.846 -1.805 14.367 1.00 94.62 93 ALA A O 1
ATOM 658 N N . GLN A 1 94 ? -13.482 -3.322 13.434 1.00 95.56 94 GLN A N 1
ATOM 659 C CA . GLN A 1 94 ? -14.263 -4.472 13.885 1.00 95.56 94 GLN A CA 1
ATOM 660 C C . GLN A 1 94 ? -14.317 -4.572 15.418 1.00 95.56 94 GLN A C 1
ATOM 662 O O . GLN A 1 94 ? -15.363 -4.908 15.982 1.00 95.56 94 GLN A O 1
ATOM 667 N N . ALA A 1 95 ? -13.199 -4.328 16.103 1.00 95.69 95 ALA A N 1
ATOM 668 C CA . ALA A 1 95 ? -13.151 -4.369 17.560 1.00 95.69 95 ALA A CA 1
ATOM 669 C C . ALA A 1 95 ? -14.031 -3.277 18.179 1.00 95.69 95 ALA A C 1
ATOM 671 O O . ALA A 1 95 ? -14.826 -3.571 19.074 1.00 95.69 95 ALA A O 1
ATOM 672 N N . GLU A 1 96 ? -13.954 -2.059 17.645 1.00 96.62 96 GLU A N 1
ATOM 673 C CA . GLU A 1 96 ? -14.752 -0.928 18.111 1.00 96.62 96 GLU A CA 1
ATOM 674 C C . GLU A 1 96 ? -16.250 -1.155 17.882 1.00 96.62 96 GLU A C 1
ATOM 676 O O . GLU A 1 96 ? -17.057 -1.000 18.799 1.00 96.62 96 GLU A O 1
ATOM 681 N N . GLN A 1 97 ? -16.630 -1.661 16.706 1.00 97.06 97 GLN A N 1
ATOM 682 C CA . GLN A 1 97 ? -18.017 -2.027 16.420 1.00 97.06 97 GLN A CA 1
ATOM 683 C C . GLN A 1 97 ? -18.553 -3.065 17.422 1.00 97.06 97 GLN A C 1
ATOM 685 O O . GLN A 1 97 ? -19.674 -2.948 17.925 1.00 97.06 97 GLN A O 1
ATOM 690 N N . ARG A 1 98 ? -17.756 -4.095 17.741 1.00 96.50 98 ARG A N 1
ATOM 691 C CA . ARG A 1 98 ? -18.142 -5.126 18.717 1.00 96.50 98 ARG A CA 1
ATOM 692 C C . ARG A 1 98 ? -18.230 -4.569 20.136 1.00 96.50 98 ARG A C 1
ATOM 694 O O . ARG A 1 98 ? -19.126 -4.988 20.874 1.00 96.50 98 ARG A O 1
ATOM 701 N N . ARG A 1 99 ? -17.326 -3.660 20.517 1.00 97.56 99 ARG A N 1
ATOM 702 C CA . ARG A 1 99 ? -17.336 -2.970 21.814 1.00 97.56 99 ARG A CA 1
ATOM 703 C C . ARG A 1 99 ? -18.621 -2.173 21.973 1.00 97.56 99 ARG A C 1
ATOM 705 O O . ARG A 1 99 ? -19.361 -2.435 22.918 1.00 97.56 99 ARG A O 1
ATOM 712 N N . GLN A 1 100 ? -18.923 -1.302 21.013 1.00 98.00 100 GLN A N 1
ATOM 713 C CA . GLN A 1 100 ? -20.093 -0.431 21.040 1.00 98.00 100 GLN A CA 1
ATOM 714 C C . GLN A 1 100 ? -21.395 -1.237 21.135 1.00 98.00 100 GLN A C 1
ATOM 716 O O . GLN A 1 100 ? -22.205 -1.011 22.030 1.00 98.00 100 GLN A O 1
ATOM 721 N N . LEU A 1 101 ? -21.546 -2.276 20.307 1.00 98.00 101 LEU A N 1
ATOM 722 C CA . LEU A 1 101 ? -22.724 -3.147 20.324 1.00 98.00 101 LEU A CA 1
ATOM 723 C C . LEU A 1 101 ? -22.908 -3.882 21.665 1.00 98.00 101 LEU A C 1
ATOM 725 O O . LEU A 1 101 ? -24.035 -4.087 22.122 1.00 98.00 101 LEU A O 1
ATOM 729 N N . ARG A 1 102 ? -21.818 -4.307 22.315 1.00 97.00 102 ARG A N 1
ATOM 730 C CA . ARG A 1 102 ? -21.891 -4.929 23.648 1.00 97.00 102 ARG A CA 1
ATOM 731 C C . ARG A 1 102 ? -22.182 -3.904 24.740 1.00 97.00 102 ARG A C 1
ATOM 733 O O . ARG A 1 102 ? -22.985 -4.202 25.625 1.00 97.00 102 ARG A O 1
ATOM 740 N N . LEU A 1 103 ? -21.560 -2.730 24.667 1.00 97.50 103 LEU A N 1
ATOM 741 C CA . LEU A 1 103 ? -21.750 -1.644 25.621 1.00 97.50 103 LEU A CA 1
ATOM 742 C C . LEU A 1 103 ? -23.204 -1.166 25.610 1.00 97.50 103 LEU A C 1
ATOM 744 O O . LEU A 1 103 ? -23.846 -1.157 26.655 1.00 97.50 103 LEU A O 1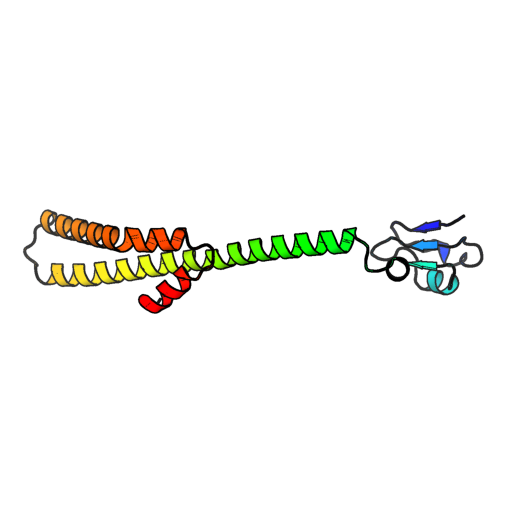
ATOM 748 N N . GLU A 1 104 ? -23.766 -0.886 24.435 1.00 97.12 104 GLU A N 1
ATOM 749 C CA . GLU A 1 104 ? -25.169 -0.484 24.281 1.00 97.12 104 GLU A CA 1
ATOM 750 C C . GLU A 1 104 ? -26.133 -1.516 24.876 1.00 97.12 104 GLU A C 1
ATOM 752 O O . GLU A 1 104 ? -27.027 -1.172 25.651 1.00 97.12 104 GLU A O 1
ATOM 757 N N . ARG A 1 105 ? -25.920 -2.808 24.591 1.00 97.25 105 ARG A N 1
ATOM 758 C CA . ARG A 1 105 ? -26.733 -3.895 25.164 1.00 97.25 105 ARG A CA 1
ATOM 759 C C . ARG A 1 105 ? -26.662 -3.938 26.688 1.00 97.25 105 ARG A C 1
ATOM 761 O O . ARG A 1 105 ? -27.679 -4.203 27.327 1.00 97.25 105 ARG A O 1
ATOM 768 N N . LEU A 1 106 ? -25.486 -3.715 27.273 1.00 96.50 106 LEU A N 1
ATOM 769 C CA . LEU A 1 106 ? -25.315 -3.687 28.725 1.00 96.50 106 LEU A CA 1
ATOM 770 C C . LEU A 1 106 ? -26.023 -2.474 29.339 1.00 96.50 106 LEU A C 1
ATOM 772 O O . LEU A 1 106 ? -26.794 -2.632 30.284 1.00 96.50 106 LEU A O 1
ATOM 776 N N . LEU A 1 107 ? -25.808 -1.284 28.774 1.00 95.81 107 LEU A N 1
ATOM 777 C CA . LEU A 1 107 ? -26.399 -0.040 29.266 1.00 95.81 107 LEU A CA 1
ATOM 778 C C . LEU A 1 107 ? -27.932 -0.059 29.183 1.00 95.81 107 LEU A C 1
ATOM 780 O O . LEU A 1 107 ? -28.598 0.402 30.108 1.00 95.81 107 LEU A O 1
ATOM 784 N N . ASN A 1 108 ? -28.502 -0.669 28.139 1.00 96.06 108 ASN A N 1
ATOM 785 C CA . ASN A 1 108 ? -29.951 -0.853 28.006 1.00 96.06 108 ASN A CA 1
ATOM 786 C C . ASN A 1 108 ? -30.543 -1.767 29.094 1.00 96.06 108 ASN A C 1
ATOM 788 O O . ASN A 1 108 ? -31.695 -1.595 29.485 1.00 96.06 108 ASN A O 1
ATOM 792 N N . ARG A 1 109 ? -29.765 -2.726 29.615 1.00 96.88 109 ARG A N 1
ATOM 793 C CA . ARG A 1 109 ? -30.186 -3.617 30.713 1.00 96.88 109 ARG A CA 1
ATOM 794 C C . ARG A 1 109 ? -30.038 -2.984 32.095 1.00 96.88 109 ARG A C 1
ATOM 796 O O . ARG A 1 109 ? -30.573 -3.522 33.062 1.00 96.88 109 ARG A O 1
ATOM 803 N N . LEU A 1 110 ? -29.326 -1.864 32.195 1.00 95.88 110 LEU A N 1
ATOM 804 C CA . LEU A 1 110 ? -29.033 -1.164 33.443 1.00 95.88 110 LEU A CA 1
ATOM 805 C C . LEU A 1 110 ? -29.539 0.293 33.380 1.00 95.88 110 LEU A C 1
ATOM 807 O O . LEU A 1 110 ? -28.751 1.234 33.490 1.00 95.88 110 LEU A O 1
ATOM 811 N N . PRO A 1 111 ? -30.862 0.523 33.228 1.00 92.94 111 PRO A N 1
ATOM 812 C CA . PRO A 1 111 ? -31.407 1.863 32.997 1.00 92.94 111 PRO A CA 1
ATOM 813 C C . PRO A 1 111 ? -31.170 2.831 34.165 1.00 92.94 111 PRO A C 1
ATOM 815 O O . PRO A 1 111 ? -31.126 4.038 33.948 1.00 92.94 111 PRO A O 1
ATOM 818 N N . LYS A 1 112 ? -30.978 2.309 35.385 1.00 96.19 112 LYS A N 1
ATOM 819 C CA . LYS A 1 112 ? -30.795 3.089 36.620 1.00 96.19 112 LYS A CA 1
ATOM 820 C C . LYS A 1 112 ? -29.373 3.628 36.833 1.00 96.19 112 LYS A C 1
ATOM 822 O O . LYS A 1 112 ? -29.163 4.321 37.820 1.00 96.19 112 LYS A O 1
ATOM 827 N N . LEU A 1 113 ? -28.416 3.315 35.953 1.00 95.81 113 LEU A N 1
ATOM 828 C CA . LEU A 1 113 ? -27.051 3.836 36.077 1.00 95.81 113 LEU A CA 1
ATOM 829 C C . LEU A 1 113 ? -27.021 5.354 35.912 1.00 95.81 113 LEU A C 1
ATOM 831 O O . LEU A 1 113 ? -27.552 5.895 34.933 1.00 95.81 113 LEU A O 1
ATOM 835 N N . THR A 1 114 ? -26.329 6.011 36.835 1.00 96.94 114 THR A N 1
ATOM 836 C CA . THR A 1 114 ? -25.997 7.433 36.767 1.00 96.94 114 THR A CA 1
ATOM 837 C C . THR A 1 114 ? -25.093 7.729 35.561 1.00 96.94 114 THR A C 1
ATOM 839 O O . THR A 1 114 ? -24.397 6.832 35.070 1.00 96.94 114 THR A O 1
ATOM 842 N N . PRO A 1 115 ? -25.034 8.987 35.079 1.00 95.75 115 PRO A N 1
ATOM 843 C CA . PRO A 1 115 ? -24.116 9.369 34.004 1.00 95.75 115 PRO A CA 1
ATOM 844 C C . PRO A 1 115 ? -22.658 8.989 34.298 1.00 95.75 115 PRO A C 1
ATOM 846 O O . PRO A 1 115 ? -21.958 8.501 33.414 1.00 95.75 115 PRO A O 1
ATOM 849 N N . ARG A 1 116 ? -22.228 9.128 35.560 1.00 96.44 116 ARG A N 1
ATOM 850 C CA . ARG A 1 116 ? -20.866 8.799 35.986 1.00 96.44 116 ARG A CA 1
ATOM 851 C C . ARG A 1 116 ? -20.559 7.305 35.891 1.00 96.44 116 ARG A C 1
ATOM 853 O O . ARG A 1 116 ? -19.488 6.932 35.427 1.00 96.44 116 ARG A O 1
ATOM 860 N N . GLU A 1 117 ? -21.482 6.444 36.310 1.00 97.56 117 GLU A N 1
ATOM 861 C CA . GLU A 1 117 ? -21.290 4.991 36.213 1.00 97.56 117 GLU A CA 1
ATOM 862 C C . GLU A 1 117 ? -21.275 4.521 34.754 1.00 97.56 117 GLU A C 1
ATOM 864 O O . GLU A 1 117 ? -20.472 3.663 34.393 1.00 97.56 117 GLU A O 1
ATOM 869 N N . ARG A 1 118 ? -22.116 5.113 33.894 1.00 96.94 118 ARG A N 1
ATOM 870 C CA . ARG A 1 118 ? -22.117 4.830 32.447 1.00 96.94 118 ARG A CA 1
ATOM 871 C C . ARG A 1 118 ? -20.769 5.164 31.810 1.00 96.94 118 ARG A C 1
ATOM 873 O O . ARG A 1 118 ? -20.251 4.367 31.032 1.00 96.94 118 ARG A O 1
ATOM 880 N N . GLU A 1 119 ? -20.200 6.310 32.169 1.00 96.69 119 GLU A N 1
ATOM 881 C CA . GLU A 1 119 ? -18.889 6.749 31.690 1.00 96.69 119 GLU A CA 1
ATOM 882 C C . GLU A 1 119 ? -17.765 5.814 32.157 1.00 96.69 119 GLU A C 1
ATOM 884 O O . GLU A 1 119 ? -16.951 5.389 31.341 1.00 96.69 119 GLU A O 1
ATOM 889 N N . LEU A 1 120 ? -17.759 5.412 33.435 1.00 97.81 120 LEU A N 1
ATOM 890 C CA . LEU A 1 120 ? -16.775 4.457 33.962 1.00 97.81 120 LEU A CA 1
ATOM 891 C C . LEU A 1 120 ? -16.821 3.109 33.228 1.00 97.81 120 LEU A C 1
ATOM 893 O O . LEU A 1 120 ? -15.775 2.543 32.916 1.00 97.81 120 LEU A O 1
ATOM 897 N N . ILE A 1 121 ? -18.019 2.608 32.911 1.00 97.38 121 ILE A N 1
ATOM 898 C CA . ILE A 1 121 ? -18.184 1.368 32.138 1.00 97.38 121 ILE A CA 1
ATOM 899 C C . ILE A 1 121 ? -17.693 1.550 30.693 1.00 97.38 121 ILE A C 1
ATOM 901 O O . ILE A 1 121 ? -17.035 0.649 30.166 1.00 97.38 121 ILE A O 1
ATOM 905 N N . SER A 1 122 ? -17.970 2.696 30.052 1.00 96.50 122 SER A N 1
ATOM 906 C CA . SER A 1 122 ? -17.443 2.984 28.707 1.00 96.50 122 SER A CA 1
ATOM 907 C C . SER A 1 122 ? -15.919 2.996 28.713 1.00 96.50 122 SER A C 1
ATOM 909 O O . SER A 1 122 ? -15.311 2.239 27.956 1.00 96.50 122 SER A O 1
ATOM 911 N N . ALA A 1 123 ? -15.311 3.745 29.636 1.00 97.62 123 ALA A N 1
ATOM 912 C CA . ALA A 1 123 ? -13.862 3.846 29.771 1.00 97.62 123 ALA A CA 1
ATOM 913 C C . ALA A 1 123 ? -13.210 2.477 30.024 1.00 97.62 123 ALA A C 1
ATOM 915 O O . ALA A 1 123 ? -12.237 2.120 29.363 1.00 97.62 123 ALA A O 1
ATOM 916 N N . MET A 1 124 ? -13.789 1.658 30.908 1.00 97.81 124 MET A N 1
ATOM 917 C CA . MET A 1 124 ? -13.317 0.289 31.146 1.00 97.81 124 MET A CA 1
ATOM 918 C C . MET A 1 124 ? -13.393 -0.568 29.872 1.00 97.81 124 MET A C 1
ATOM 920 O O . MET A 1 124 ? -12.491 -1.355 29.591 1.00 97.81 124 MET A O 1
ATOM 924 N N . SER A 1 125 ? -14.460 -0.427 29.077 1.00 97.56 125 SER A N 1
ATOM 925 C CA . SER A 1 125 ? -14.605 -1.170 27.818 1.00 97.56 125 SER A CA 1
ATOM 926 C C . SER A 1 125 ? -13.591 -0.739 26.752 1.00 97.56 125 SER A C 1
ATOM 928 O O . SER A 1 125 ? -13.115 -1.577 25.989 1.00 97.56 125 SER A O 1
ATOM 930 N N . GLU A 1 126 ? -13.246 0.550 26.706 1.00 97.25 126 GLU A N 1
ATOM 931 C CA . GLU A 1 126 ? -12.234 1.111 25.804 1.00 97.25 126 GLU A CA 1
ATOM 932 C C . GLU A 1 126 ? -10.830 0.641 26.195 1.00 97.25 126 GLU A C 1
ATOM 934 O O . GLU A 1 126 ? -10.057 0.220 25.331 1.00 97.25 126 GLU A O 1
ATOM 939 N N . GLN A 1 127 ? -10.527 0.626 27.498 1.00 97.62 127 GLN A N 1
ATOM 940 C CA . GLN A 1 127 ? -9.284 0.067 28.035 1.00 97.62 127 GLN A CA 1
ATOM 941 C C . GLN A 1 127 ? -9.154 -1.418 27.696 1.00 97.62 127 GLN A C 1
ATOM 943 O O . GLN A 1 127 ? -8.139 -1.825 27.144 1.00 97.62 127 GLN A O 1
ATOM 948 N N . LEU A 1 128 ? -10.215 -2.206 27.897 1.00 97.25 128 LEU A N 1
ATOM 949 C CA . LEU A 1 128 ? -10.217 -3.628 27.551 1.00 97.25 128 LEU A CA 1
ATOM 950 C C . LEU A 1 128 ? -9.888 -3.864 26.068 1.00 97.25 128 LEU A C 1
ATOM 952 O O . LEU A 1 128 ? -9.101 -4.749 25.741 1.00 97.25 128 LEU A O 1
ATOM 956 N N . VAL A 1 129 ? -10.490 -3.092 25.157 1.00 96.44 129 VAL A N 1
ATOM 957 C CA . VAL A 1 129 ? -10.187 -3.201 23.721 1.00 96.44 129 VAL A CA 1
ATOM 958 C C . VAL A 1 129 ? -8.750 -2.786 23.430 1.00 96.44 129 VAL A C 1
ATOM 960 O O . VAL A 1 129 ? -8.073 -3.461 22.658 1.00 96.44 129 VAL A O 1
ATOM 963 N N . THR A 1 130 ? -8.278 -1.709 24.055 1.00 95.62 130 THR A N 1
ATOM 964 C CA . THR A 1 130 ? -6.903 -1.224 23.897 1.00 95.62 130 THR A CA 1
ATOM 965 C C . THR A 1 130 ? -5.892 -2.287 24.320 1.00 95.62 130 THR A C 1
ATOM 967 O O . THR A 1 130 ? -4.988 -2.602 23.546 1.00 95.62 130 THR A O 1
ATOM 970 N N . ASP A 1 131 ? -6.089 -2.895 25.489 1.00 96.19 131 ASP A N 1
ATOM 971 C CA . ASP A 1 131 ? -5.209 -3.928 26.036 1.00 96.19 131 ASP A CA 1
ATOM 972 C C . ASP A 1 131 ? -5.200 -5.183 25.153 1.00 96.19 131 ASP A C 1
ATOM 974 O O . ASP A 1 131 ? -4.138 -5.706 24.816 1.00 96.19 131 ASP A O 1
ATOM 978 N N . LEU A 1 132 ? -6.377 -5.636 24.700 1.00 94.50 132 LEU A N 1
ATOM 979 C CA . LEU A 1 132 ? -6.500 -6.803 23.819 1.00 94.50 132 LEU A CA 1
ATOM 980 C C . LEU A 1 132 ? -5.865 -6.586 22.441 1.00 94.50 132 LEU A C 1
ATOM 982 O O . LEU A 1 132 ? -5.377 -7.537 21.830 1.00 94.50 132 LEU A O 1
ATOM 986 N N . LEU A 1 133 ? -5.905 -5.356 21.926 1.00 94.25 133 LEU A N 1
ATOM 987 C CA . LEU A 1 133 ? -5.372 -5.029 20.608 1.00 94.25 133 LEU A CA 1
ATOM 988 C C . LEU A 1 133 ? -3.909 -4.588 20.631 1.00 94.25 133 LEU A C 1
ATOM 990 O O . LEU A 1 133 ? -3.308 -4.504 19.561 1.00 94.25 133 LEU A O 1
ATOM 994 N N . HIS A 1 134 ? -3.315 -4.336 21.796 1.00 93.19 134 HIS A N 1
ATOM 995 C CA . HIS A 1 134 ? -1.953 -3.820 21.885 1.00 93.19 134 HIS A CA 1
ATOM 996 C C . HIS A 1 134 ? -0.941 -4.701 21.135 1.00 93.19 134 HIS A C 1
ATOM 998 O O . HIS A 1 134 ? -0.283 -4.237 20.202 1.00 93.19 134 HIS A O 1
ATOM 1004 N N . GLU A 1 135 ? -0.868 -5.987 21.484 1.00 92.25 135 GLU A N 1
ATOM 1005 C CA . GLU A 1 135 ? 0.079 -6.926 20.872 1.00 92.25 135 GLU A CA 1
ATOM 1006 C C . GLU A 1 135 ? -0.236 -7.234 19.394 1.00 92.25 135 GLU A C 1
ATOM 1008 O O . GLU A 1 135 ? 0.668 -7.105 18.564 1.00 92.25 135 GLU A O 1
ATOM 1013 N N . PRO A 1 136 ? -1.491 -7.537 18.990 1.00 90.38 136 PRO A N 1
ATOM 1014 C CA . PRO A 1 136 ? -1.820 -7.744 17.577 1.00 90.38 136 PRO A CA 1
ATOM 1015 C C . PRO A 1 136 ? -1.501 -6.540 16.682 1.00 90.38 136 PRO A C 1
ATOM 1017 O O . PRO A 1 136 ? -0.993 -6.708 15.573 1.00 90.38 136 PRO A O 1
ATOM 1020 N N . LEU A 1 137 ? -1.772 -5.314 17.150 1.00 90.50 137 LEU A N 1
ATOM 1021 C CA . LEU A 1 137 ? -1.475 -4.104 16.381 1.00 90.50 137 LEU A CA 1
ATOM 1022 C C . LEU A 1 137 ? 0.030 -3.845 16.289 1.00 90.50 137 LEU A C 1
ATOM 1024 O O . LEU A 1 137 ? 0.485 -3.349 15.261 1.00 90.50 137 LEU A O 1
ATOM 1028 N N . ARG A 1 138 ? 0.808 -4.167 17.332 1.00 90.75 138 ARG A N 1
ATOM 1029 C CA . ARG A 1 138 ? 2.276 -4.090 17.281 1.00 90.75 138 ARG A CA 1
ATOM 1030 C C . ARG A 1 138 ? 2.843 -5.088 16.277 1.00 90.75 138 ARG A C 1
ATOM 1032 O O . ARG A 1 138 ? 3.616 -4.676 15.419 1.00 90.75 138 ARG A O 1
ATOM 1039 N N . ALA A 1 139 ? 2.396 -6.342 16.322 1.00 89.44 139 ALA A N 1
ATOM 1040 C CA . ALA A 1 139 ? 2.817 -7.372 15.375 1.00 89.44 139 ALA A CA 1
ATOM 1041 C C . ALA A 1 139 ? 2.520 -6.971 13.918 1.00 89.44 139 ALA A C 1
ATOM 1043 O O . ALA A 1 139 ? 3.407 -7.040 13.076 1.00 89.44 139 ALA A O 1
ATOM 1044 N N . LEU A 1 140 ? 1.317 -6.453 13.636 1.00 88.50 140 LEU A N 1
ATOM 1045 C CA . LEU A 1 140 ? 0.936 -5.991 12.293 1.00 88.50 140 LEU A CA 1
ATOM 1046 C C . LEU A 1 140 ? 1.711 -4.758 11.805 1.00 88.50 140 LEU A C 1
ATOM 1048 O O . LEU A 1 140 ? 1.847 -4.567 10.602 1.00 88.50 140 LEU A O 1
ATOM 1052 N N . ARG A 1 141 ? 2.201 -3.892 12.700 1.00 85.56 141 ARG A N 1
ATOM 1053 C CA . ARG A 1 141 ? 3.045 -2.744 12.308 1.00 85.56 141 ARG A CA 1
ATOM 1054 C C . ARG A 1 141 ? 4.463 -3.160 11.938 1.00 85.56 141 ARG A C 1
ATOM 1056 O O . ARG A 1 141 ? 5.106 -2.458 11.166 1.00 85.56 141 ARG A O 1
ATOM 1063 N N . SER A 1 142 ? 4.940 -4.256 12.515 1.00 85.75 142 SER A N 1
ATOM 1064 C CA . SER A 1 142 ? 6.260 -4.829 12.248 1.00 85.75 142 SER A CA 1
ATOM 1065 C C . SER A 1 142 ? 6.236 -5.886 11.137 1.00 85.75 142 SER A C 1
ATOM 1067 O O . SER A 1 142 ? 7.254 -6.522 10.888 1.00 85.75 142 SER A O 1
ATOM 1069 N N . ASP A 1 143 ? 5.091 -6.076 10.480 1.00 86.38 143 ASP A N 1
ATOM 1070 C CA . ASP A 1 143 ? 4.868 -7.089 9.452 1.00 86.38 143 ASP A CA 1
ATOM 1071 C C . ASP A 1 143 ? 5.424 -6.632 8.098 1.00 86.38 143 ASP A C 1
ATOM 1073 O O . ASP A 1 143 ? 4.755 -5.954 7.317 1.00 86.38 143 ASP A O 1
ATOM 1077 N N . SER A 1 144 ? 6.690 -6.957 7.851 1.00 78.06 144 SER A N 1
ATOM 1078 C CA . SER A 1 144 ? 7.421 -6.530 6.657 1.00 78.06 144 SER A CA 1
ATOM 1079 C C . SER A 1 144 ? 7.086 -7.336 5.405 1.00 78.06 144 SER A C 1
ATOM 1081 O O . SER A 1 144 ? 7.267 -6.822 4.310 1.00 78.06 144 SER A O 1
ATOM 1083 N N . ASP A 1 145 ? 6.628 -8.580 5.551 1.00 81.00 145 ASP A N 1
ATOM 1084 C CA . ASP A 1 145 ? 6.340 -9.485 4.430 1.00 81.00 145 ASP A CA 1
ATOM 1085 C C . ASP A 1 145 ? 4.834 -9.650 4.152 1.00 81.00 145 ASP A C 1
ATOM 1087 O O . ASP A 1 145 ? 4.445 -10.252 3.152 1.00 81.00 145 ASP A O 1
ATOM 1091 N N . GLY A 1 146 ? 3.975 -9.081 5.006 1.00 82.94 146 GLY A N 1
ATOM 1092 C CA . GLY A 1 146 ? 2.520 -9.116 4.863 1.00 82.94 146 GLY A CA 1
ATOM 1093 C C . GLY A 1 146 ? 1.867 -10.414 5.354 1.00 82.94 146 GLY A C 1
ATOM 1094 O O . GLY A 1 146 ? 0.633 -10.527 5.314 1.00 82.94 146 GLY A O 1
ATOM 1095 N N . SER A 1 147 ? 2.653 -11.386 5.832 1.00 85.38 147 SER A N 1
ATOM 1096 C CA . SER A 1 147 ? 2.154 -12.675 6.325 1.00 85.38 147 SER A CA 1
ATOM 1097 C C . SER A 1 147 ? 1.297 -12.508 7.584 1.00 85.38 147 SER A C 1
ATOM 1099 O O . SER A 1 147 ? 0.258 -13.163 7.734 1.00 85.38 147 SER A O 1
ATOM 1101 N N . GLY A 1 148 ? 1.661 -11.567 8.461 1.00 86.44 148 GLY A N 1
ATOM 1102 C CA . GLY A 1 148 ? 0.871 -11.209 9.636 1.00 86.44 148 GLY A CA 1
ATOM 1103 C C . GLY A 1 148 ? -0.492 -10.625 9.258 1.00 86.44 148 GLY A C 1
ATOM 1104 O O . GLY A 1 148 ? -1.516 -10.981 9.848 1.00 86.44 148 GLY A O 1
ATOM 1105 N N . GLY A 1 149 ? -0.530 -9.774 8.234 1.00 87.25 149 GLY A N 1
ATOM 1106 C CA . GLY A 1 149 ? -1.742 -9.186 7.674 1.00 87.25 149 GLY A CA 1
ATOM 1107 C C . GLY A 1 149 ? -2.675 -10.233 7.067 1.00 87.25 149 GLY A C 1
ATOM 1108 O O . GLY A 1 149 ? -3.894 -10.166 7.236 1.00 87.25 149 GLY A O 1
ATOM 1109 N N . GLU A 1 150 ? -2.138 -11.240 6.383 1.00 86.94 150 GLU A N 1
ATOM 1110 C CA . GLU A 1 150 ? -2.935 -12.369 5.896 1.00 86.94 150 GLU A CA 1
ATOM 1111 C C . GLU A 1 150 ? -3.496 -13.215 7.050 1.00 86.94 150 GLU A C 1
ATOM 1113 O O . GLU A 1 150 ? -4.701 -13.490 7.104 1.00 86.94 150 GLU A O 1
ATOM 1118 N N . ALA A 1 151 ? -2.653 -13.563 8.026 1.00 89.19 151 ALA A N 1
ATOM 1119 C CA . ALA A 1 151 ? -3.069 -14.324 9.198 1.00 89.19 151 ALA A CA 1
ATOM 1120 C C . ALA A 1 151 ? -4.176 -13.604 9.985 1.00 89.19 151 ALA A C 1
ATOM 1122 O O . ALA A 1 151 ? -5.168 -14.230 10.370 1.00 89.19 151 ALA A O 1
ATOM 1123 N N . ALA A 1 152 ? -4.051 -12.289 10.181 1.00 89.81 152 ALA A N 1
ATOM 1124 C CA . ALA A 1 152 ? -5.056 -11.480 10.857 1.00 89.81 152 ALA A CA 1
ATOM 1125 C C . ALA A 1 152 ? -6.382 -11.436 10.082 1.00 89.81 152 ALA A C 1
ATOM 1127 O O . ALA A 1 152 ? -7.433 -11.648 10.689 1.00 89.81 152 ALA A O 1
ATOM 1128 N N . ARG A 1 153 ? -6.361 -11.261 8.752 1.00 90.38 153 ARG A N 1
ATOM 1129 C CA . ARG A 1 153 ? -7.582 -11.344 7.928 1.00 90.38 153 ARG A CA 1
ATOM 1130 C C . ARG A 1 153 ? -8.295 -12.682 8.102 1.00 90.38 153 ARG A C 1
ATOM 1132 O O . ARG A 1 153 ? -9.501 -12.708 8.332 1.00 90.38 153 ARG A O 1
ATOM 1139 N N . ARG A 1 154 ? -7.550 -13.790 8.115 1.00 91.12 154 ARG A N 1
ATOM 1140 C CA . ARG A 1 154 ? -8.112 -15.132 8.334 1.00 91.12 154 ARG A CA 1
ATOM 1141 C C . ARG A 1 154 ? -8.696 -15.317 9.739 1.00 91.12 154 ARG A C 1
ATOM 1143 O O . ARG A 1 154 ? -9.813 -15.812 9.874 1.00 91.12 154 ARG A O 1
ATOM 1150 N N . LEU A 1 155 ? -7.948 -14.948 10.781 1.00 90.62 155 LEU A N 1
ATOM 1151 C CA . LEU A 1 155 ? -8.355 -15.141 12.181 1.00 90.62 155 LEU A CA 1
ATOM 1152 C C . LEU A 1 155 ? -9.563 -14.280 12.554 1.00 90.62 155 LEU A C 1
ATOM 1154 O O . LEU A 1 155 ? -10.476 -14.747 13.237 1.00 90.62 155 LEU A O 1
ATOM 1158 N N . PHE A 1 156 ? -9.576 -13.031 12.092 1.00 88.00 156 PHE A N 1
ATOM 1159 C CA . PHE A 1 156 ? -10.604 -12.058 12.441 1.00 88.00 156 PHE A CA 1
ATOM 1160 C C . PHE A 1 156 ? -11.731 -11.952 11.412 1.00 88.00 156 PHE A C 1
ATOM 1162 O O . PHE A 1 156 ? -12.724 -11.290 11.716 1.00 88.00 156 PHE A O 1
ATOM 1169 N N . ARG A 1 157 ? -11.621 -12.661 10.277 1.00 89.69 157 ARG A N 1
ATOM 1170 C CA . ARG A 1 157 ? -12.567 -12.648 9.146 1.00 89.69 157 ARG A CA 1
ATOM 1171 C C . ARG A 1 157 ? -12.808 -11.230 8.617 1.00 89.69 157 ARG A C 1
ATOM 1173 O O . ARG A 1 157 ? -13.958 -10.814 8.487 1.00 89.69 157 ARG A O 1
ATOM 1180 N N . LEU A 1 158 ? -11.707 -10.508 8.401 1.00 84.75 158 LEU A N 1
ATOM 1181 C CA . LEU A 1 158 ? -11.679 -9.134 7.885 1.00 84.75 158 LEU A CA 1
ATOM 1182 C C . LEU A 1 158 ? -11.738 -9.102 6.357 1.00 84.75 158 LEU A C 1
ATOM 1184 O O . LEU A 1 158 ? -11.237 -10.068 5.737 1.00 84.75 158 LEU A O 1
#

Secondary structure (DSSP, 8-state):
--EEE-SS--GGGTTTGGGPPPEEE--SS-SS-HHHHHHHGGGEEEHHHHHHHS-S--HHHHHHHHHHHHHHHHHHHHHHHTHHHHHHHHHHHHHHHHHHHHHHHHHHH-TT--HHHHHHHHHHHHHHHHHHHHHHHHHHHS-SSSHHHHHHHHHHT-

Organism: NCBI:txid3127016

pLDDT: mean 88.86, std 7.92, range [67.06, 98.0]

Sequence (158 aa):
AVAVALSAPWEELGSQAGRLPPVADLSSPAAVPEPVSAALGGDFLGIDGLYGRSGSETPWAVRAAALVEESAGEYAGWLAGRGSVLTLRALQAQAEQRRQLRLERLLNRLPKLTPRERELISAMSEQLVTDLLHEPLRALRSDSDGSGGEAARRLFRL

Radius of gyration: 34.36 Å; chains: 1; bounding box: 66×35×89 Å

Foldseek 3Di:
DEAEAADAAPVVCLVPLVPHAQYEYEYVVTRYDPSSQVSVPVSYHYPVNVVVVPDPDDVVVVVVVVVVVVVVVLVLLQVLLVLLVVLLVVLLVVLVVVLVVVLVVVCVVVVPDDPVRSVVSSVVSVVVSCVVCVVLSVCSNVRRRNVSSVVSCVVVVD